Protein AF-A0A3C0UD77-F1 (afdb_monomer_lite)

Structure (mmCIF, N/CA/C/O backbone):
data_AF-A0A3C0UD77-F1
#
_entry.id   AF-A0A3C0UD77-F1
#
loop_
_atom_site.group_PDB
_atom_site.id
_atom_site.type_symbol
_atom_site.label_atom_id
_atom_site.label_alt_id
_atom_site.label_comp_id
_atom_site.label_asym_id
_atom_site.label_entity_id
_atom_site.label_seq_id
_atom_site.pdbx_PDB_ins_code
_atom_site.Cartn_x
_atom_site.Cartn_y
_atom_site.Cartn_z
_atom_site.occupancy
_atom_site.B_iso_or_equiv
_atom_site.auth_seq_id
_atom_site.auth_comp_id
_atom_site.auth_asym_id
_atom_site.auth_atom_id
_atom_site.pdbx_PDB_model_num
ATOM 1 N N . ALA A 1 1 ? -2.573 -10.380 1.767 1.00 92.81 1 ALA A N 1
ATOM 2 C CA . ALA A 1 1 ? -3.485 -9.234 1.607 1.00 92.81 1 ALA A CA 1
ATOM 3 C C . ALA A 1 1 ? -4.896 -9.719 1.306 1.00 92.81 1 ALA A C 1
ATOM 5 O O . ALA A 1 1 ? -5.758 -9.512 2.141 1.00 92.81 1 ALA A O 1
ATOM 6 N N . LEU A 1 2 ? -5.114 -10.434 0.194 1.00 95.62 2 LEU A N 1
ATOM 7 C CA . LEU A 1 2 ? -6.455 -10.876 -0.219 1.00 95.62 2 LEU A CA 1
ATOM 8 C C . LEU A 1 2 ? -7.194 -11.711 0.836 1.00 95.62 2 LEU A C 1
ATOM 10 O O . LEU A 1 2 ? -8.306 -11.361 1.177 1.00 95.62 2 LEU A O 1
ATOM 14 N N . GLU A 1 3 ? -6.542 -12.683 1.478 1.00 95.94 3 GLU A N 1
ATOM 15 C CA . GLU A 1 3 ? -7.156 -13.436 2.592 1.00 95.94 3 GLU A CA 1
ATOM 16 C C . GLU A 1 3 ? -7.650 -12.530 3.741 1.00 95.94 3 GLU A C 1
ATOM 18 O O . GLU A 1 3 ? -8.694 -12.763 4.338 1.00 95.94 3 GLU A O 1
ATOM 23 N N . VAL A 1 4 ? -6.908 -11.460 4.038 1.00 96.75 4 VAL A N 1
ATOM 24 C CA . VAL A 1 4 ? -7.253 -10.491 5.093 1.00 96.75 4 VAL A CA 1
ATOM 25 C C . VAL A 1 4 ? -8.407 -9.587 4.645 1.00 96.75 4 VAL A C 1
ATOM 27 O O . VAL A 1 4 ? -9.245 -9.216 5.466 1.00 96.75 4 VAL A O 1
ATOM 30 N N . LYS A 1 5 ? -8.476 -9.277 3.344 1.00 96.88 5 LYS A N 1
ATOM 31 C CA . LYS A 1 5 ? -9.601 -8.575 2.715 1.00 96.88 5 LYS A CA 1
ATOM 32 C C . LYS A 1 5 ? -10.868 -9.432 2.740 1.00 96.88 5 LYS A C 1
ATOM 34 O O . LYS A 1 5 ? -11.918 -8.952 3.146 1.00 96.88 5 LYS A O 1
ATOM 39 N N . ASP A 1 6 ? -10.760 -10.709 2.386 1.00 97.00 6 ASP A N 1
ATOM 40 C CA . ASP A 1 6 ? -11.884 -11.654 2.367 1.00 97.00 6 ASP A CA 1
ATOM 41 C C . ASP A 1 6 ? -12.441 -11.916 3.776 1.00 97.00 6 ASP A C 1
ATOM 43 O O . ASP A 1 6 ? -13.635 -12.152 3.943 1.00 97.00 6 ASP A O 1
ATOM 47 N N . ALA A 1 7 ? -11.593 -11.808 4.804 1.00 96.19 7 ALA A N 1
ATOM 48 C CA . ALA A 1 7 ? -11.998 -11.848 6.208 1.00 96.19 7 ALA A CA 1
ATOM 49 C C . ALA A 1 7 ? -12.644 -10.538 6.720 1.00 96.19 7 ALA A C 1
ATOM 51 O O . ALA A 1 7 ? -13.043 -10.481 7.882 1.00 96.19 7 ALA A O 1
ATOM 52 N N . GLY A 1 8 ? -12.729 -9.487 5.894 1.00 95.50 8 GLY A N 1
ATOM 53 C CA . GLY A 1 8 ? -13.346 -8.203 6.245 1.00 95.50 8 GLY A CA 1
ATOM 54 C C . GLY A 1 8 ? -12.499 -7.303 7.150 1.00 95.50 8 GLY A C 1
ATOM 55 O O . GLY A 1 8 ? -13.045 -6.436 7.824 1.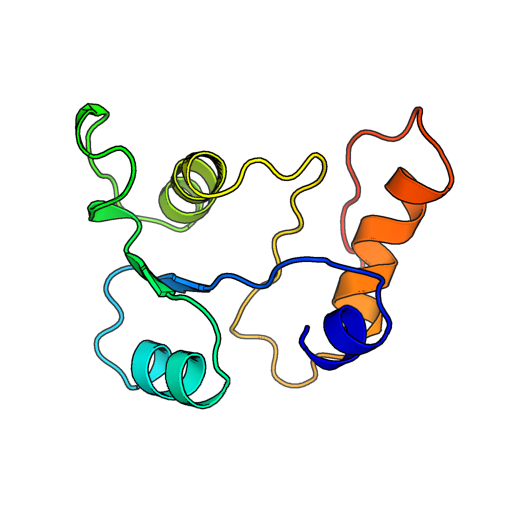00 95.50 8 GLY A O 1
ATOM 56 N N . VAL A 1 9 ? -11.179 -7.517 7.213 1.00 94.44 9 VAL A N 1
ATOM 57 C CA . VAL A 1 9 ? -10.269 -6.699 8.044 1.00 94.44 9 VAL A CA 1
ATOM 58 C C . VAL A 1 9 ? -9.729 -5.482 7.284 1.00 94.44 9 VAL A C 1
ATOM 60 O O . VAL A 1 9 ? -9.346 -4.496 7.909 1.00 94.44 9 VAL A O 1
ATOM 63 N N . ILE A 1 10 ? -9.663 -5.556 5.954 1.00 96.06 10 ILE A N 1
ATOM 64 C CA . ILE A 1 10 ? -9.284 -4.445 5.071 1.00 96.06 10 ILE A CA 1
ATOM 65 C C . ILE A 1 10 ? -10.271 -4.350 3.915 1.00 96.06 10 ILE A C 1
ATOM 67 O O . ILE A 1 10 ? -10.737 -5.377 3.422 1.00 96.06 10 ILE A O 1
ATOM 71 N N . ASP A 1 11 ? -10.523 -3.135 3.447 1.00 96.31 11 ASP A N 1
ATOM 72 C CA . ASP A 1 11 ? -11.448 -2.877 2.341 1.00 96.31 11 ASP A CA 1
ATOM 73 C C . ASP A 1 11 ? -10.750 -2.958 0.977 1.00 96.31 11 ASP A C 1
ATOM 75 O O . ASP A 1 11 ? -11.300 -3.488 0.009 1.00 96.31 11 ASP A O 1
ATOM 79 N N . GLU A 1 12 ? -9.497 -2.500 0.907 1.00 96.00 12 GLU A N 1
ATOM 80 C CA . GLU A 1 12 ? -8.765 -2.316 -0.346 1.00 96.00 12 GLU A CA 1
ATOM 81 C C . GLU A 1 12 ? -7.341 -2.879 -0.292 1.00 96.00 12 GLU A C 1
ATOM 83 O O . GLU A 1 12 ? -6.675 -2.917 0.744 1.00 96.00 12 GLU A O 1
ATOM 88 N N . VAL A 1 13 ? -6.859 -3.318 -1.457 1.00 97.19 13 VAL A N 1
ATOM 89 C CA . VAL A 1 13 ? -5.462 -3.695 -1.692 1.00 97.19 13 VAL A CA 1
ATOM 90 C C . VAL A 1 13 ? -5.051 -3.066 -3.009 1.00 97.19 13 VAL A C 1
ATOM 92 O O . VAL A 1 13 ? -5.632 -3.394 -4.038 1.00 97.19 13 VAL A O 1
ATOM 95 N N . LEU A 1 14 ? -4.050 -2.191 -2.978 1.00 97.69 14 LEU A N 1
ATOM 96 C CA . LEU A 1 14 ? -3.549 -1.468 -4.146 1.00 97.69 14 LEU A CA 1
ATOM 97 C C . LEU A 1 14 ? -2.068 -1.793 -4.355 1.00 97.69 14 LEU A C 1
ATOM 99 O O . LEU A 1 14 ? -1.316 -1.916 -3.386 1.00 97.69 14 LEU A O 1
ATOM 103 N N . LEU A 1 15 ? -1.635 -1.887 -5.613 1.00 98.19 15 LEU A N 1
ATOM 104 C CA . LEU A 1 15 ? -0.218 -1.930 -5.963 1.00 98.19 15 LEU A CA 1
ATOM 105 C C . LEU A 1 15 ? 0.228 -0.572 -6.508 1.00 98.19 15 LEU A C 1
ATOM 107 O O . LEU A 1 15 ? -0.356 -0.051 -7.459 1.00 98.19 15 LEU A O 1
ATOM 111 N N . ILE A 1 16 ? 1.309 -0.040 -5.942 1.00 98.06 16 ILE A N 1
ATOM 112 C CA . ILE A 1 16 ? 1.959 1.181 -6.417 1.00 98.06 16 ILE A CA 1
ATOM 113 C C . ILE A 1 16 ? 3.200 0.790 -7.210 1.00 98.06 16 ILE A C 1
ATOM 115 O O . ILE A 1 16 ? 4.185 0.320 -6.646 1.00 98.06 16 ILE A O 1
ATOM 119 N N . ASP A 1 17 ? 3.131 0.969 -8.521 1.00 97.81 17 ASP A N 1
ATOM 120 C CA . ASP A 1 17 ? 4.189 0.624 -9.458 1.00 97.81 17 ASP A CA 1
ATOM 121 C C . ASP A 1 17 ? 5.142 1.805 -9.693 1.00 97.81 17 ASP A C 1
ATOM 123 O O . ASP A 1 17 ? 4.717 2.950 -9.882 1.00 97.81 17 ASP A O 1
ATOM 127 N N . SER A 1 18 ? 6.441 1.509 -9.712 1.00 96.25 18 SER A N 1
ATOM 128 C CA . SER A 1 18 ? 7.527 2.461 -9.984 1.00 96.25 18 SER A CA 1
ATOM 129 C C . SER A 1 18 ? 8.109 2.289 -11.391 1.00 96.25 18 SER A C 1
ATOM 131 O O . SER A 1 18 ? 9.326 2.298 -11.553 1.00 96.25 18 SER A O 1
ATOM 133 N N . ASP A 1 19 ? 7.243 2.124 -12.399 1.00 95.62 19 ASP A N 1
ATOM 134 C CA . ASP A 1 19 ? 7.604 1.788 -13.787 1.00 95.62 19 ASP A CA 1
ATOM 135 C C . ASP A 1 19 ? 8.330 0.435 -13.907 1.00 95.62 19 ASP A C 1
ATOM 137 O O . ASP A 1 19 ? 9.361 0.313 -14.576 1.00 95.62 19 ASP A O 1
ATOM 141 N N . SER A 1 20 ? 7.795 -0.612 -13.268 1.00 96.81 20 SER A N 1
ATOM 142 C CA . SER A 1 20 ? 8.400 -1.949 -13.350 1.00 96.81 20 SER A CA 1
ATOM 143 C C . SER A 1 20 ? 8.403 -2.454 -14.793 1.00 96.81 20 SER A C 1
ATOM 145 O O . SER A 1 20 ? 7.379 -2.421 -15.477 1.00 96.81 20 SER A O 1
ATOM 147 N N . VAL A 1 21 ? 9.543 -2.962 -15.264 1.00 97.12 21 VAL A N 1
ATOM 148 C CA . VAL A 1 21 ? 9.715 -3.503 -16.631 1.00 97.12 21 VAL A CA 1
ATOM 149 C C . VAL A 1 21 ? 9.511 -5.018 -16.719 1.00 97.12 21 VAL A C 1
ATOM 151 O O . VAL A 1 21 ? 9.626 -5.599 -17.795 1.00 97.12 21 VAL A O 1
ATOM 154 N N . ASP A 1 22 ? 9.234 -5.659 -15.588 1.00 97.75 22 ASP A N 1
ATOM 155 C CA . ASP A 1 22 ? 8.966 -7.086 -15.476 1.00 97.75 22 ASP A CA 1
ATOM 156 C C . ASP A 1 22 ? 7.452 -7.375 -15.413 1.00 97.75 22 ASP A C 1
ATOM 158 O O . ASP A 1 22 ? 6.608 -6.538 -15.741 1.00 97.75 22 ASP A O 1
ATOM 162 N N . LYS A 1 23 ? 7.098 -8.590 -14.980 1.00 97.81 23 LYS A N 1
ATOM 163 C CA . LYS A 1 23 ? 5.708 -9.054 -14.888 1.00 97.81 23 LYS A CA 1
ATOM 164 C C . LYS A 1 23 ? 4.965 -8.573 -13.640 1.00 97.81 23 LYS A C 1
ATOM 166 O O . LYS A 1 23 ? 3.836 -9.007 -13.430 1.00 97.81 23 LYS A O 1
ATOM 171 N N . THR A 1 24 ? 5.540 -7.691 -12.819 1.00 97.94 24 THR A N 1
ATOM 172 C CA . THR A 1 24 ? 4.930 -7.214 -11.562 1.00 97.94 24 THR A CA 1
ATOM 173 C C . THR A 1 24 ? 3.476 -6.772 -11.752 1.00 97.94 24 THR A C 1
ATOM 175 O O . THR A 1 24 ? 2.584 -7.201 -11.018 1.00 97.94 24 THR A O 1
ATOM 178 N N . ARG A 1 25 ? 3.213 -5.981 -12.799 1.00 97.94 25 ARG A N 1
ATOM 179 C CA . ARG A 1 25 ? 1.875 -5.452 -13.108 1.00 97.94 25 ARG A CA 1
ATOM 180 C C . ARG A 1 25 ? 0.910 -6.542 -13.581 1.00 97.94 25 ARG A C 1
ATOM 182 O O . ARG A 1 25 ? -0.221 -6.605 -13.112 1.00 97.94 25 ARG A O 1
ATOM 189 N N . GLU A 1 26 ? 1.366 -7.428 -14.468 1.00 98.31 26 GLU A N 1
ATOM 190 C CA . GLU A 1 26 ? 0.571 -8.561 -14.967 1.00 98.31 26 GLU A CA 1
ATOM 191 C C . GLU A 1 26 ? 0.154 -9.497 -13.827 1.00 98.31 26 GLU A C 1
ATOM 193 O O . GLU A 1 26 ? -1.008 -9.895 -13.736 1.00 98.31 26 GLU A O 1
ATOM 198 N N . ILE A 1 27 ? 1.092 -9.805 -12.927 1.00 97.88 27 ILE A N 1
ATOM 199 C CA . ILE A 1 27 ? 0.847 -10.654 -11.761 1.00 97.88 27 ILE A CA 1
ATOM 200 C C . ILE A 1 27 ? -0.215 -10.006 -10.870 1.00 97.88 27 ILE A C 1
ATOM 202 O O . ILE A 1 27 ? -1.203 -10.660 -10.548 1.00 97.88 27 ILE A O 1
ATOM 206 N N . ALA A 1 28 ? -0.078 -8.725 -10.521 1.00 98.00 28 ALA A N 1
ATOM 207 C CA . ALA A 1 28 ? -1.061 -8.032 -9.686 1.00 98.00 28 ALA A CA 1
ATOM 208 C C . ALA A 1 28 ? -2.464 -8.008 -10.314 1.00 98.00 28 ALA A C 1
ATOM 210 O O . ALA A 1 28 ? -3.445 -8.344 -9.646 1.00 98.00 28 ALA A O 1
ATOM 211 N N . HIS A 1 29 ? -2.560 -7.713 -11.613 1.00 98.00 29 HIS A N 1
ATOM 212 C CA . HIS A 1 29 ? -3.832 -7.755 -12.333 1.00 98.00 29 HIS A CA 1
ATOM 213 C C . HIS A 1 29 ? -4.460 -9.152 -12.353 1.00 98.00 29 HIS A C 1
ATOM 215 O O . HIS A 1 29 ? -5.678 -9.261 -12.225 1.00 98.00 29 HIS A O 1
ATOM 221 N N . SER A 1 30 ? -3.659 -10.221 -12.443 1.00 98.12 30 SER A N 1
ATOM 222 C CA . SER A 1 30 ? -4.173 -11.600 -12.387 1.00 98.12 30 SER A CA 1
ATOM 223 C C . SER A 1 30 ? -4.844 -11.945 -11.050 1.00 98.12 30 SER A C 1
ATOM 225 O O . SER A 1 30 ? -5.710 -12.814 -11.002 1.00 98.12 30 SER A O 1
ATOM 227 N N . TYR A 1 31 ? -4.497 -11.218 -9.984 1.00 97.31 31 TYR A N 1
ATOM 228 C CA . TYR A 1 31 ? -5.113 -11.311 -8.660 1.00 97.31 31 TYR A CA 1
ATOM 229 C C . TYR A 1 31 ? -6.239 -10.290 -8.434 1.00 97.31 31 TYR A C 1
ATOM 231 O O . TYR A 1 31 ? -6.750 -10.181 -7.321 1.00 97.31 31 TYR A O 1
ATOM 239 N N . GLY A 1 32 ? -6.620 -9.518 -9.458 1.00 97.38 32 GLY A N 1
ATOM 240 C CA . GLY A 1 32 ? -7.636 -8.471 -9.339 1.00 97.38 32 GLY A CA 1
ATOM 241 C C . GLY A 1 32 ? -7.193 -7.263 -8.508 1.00 97.38 32 GLY A C 1
ATOM 242 O O . GLY A 1 32 ? -8.042 -6.518 -8.029 1.00 97.38 32 GLY A O 1
ATOM 243 N N . ILE A 1 33 ? -5.884 -7.066 -8.318 1.00 98.12 33 ILE A N 1
ATOM 244 C CA . ILE A 1 33 ? -5.335 -5.929 -7.570 1.00 98.12 33 ILE A CA 1
ATOM 245 C C . ILE A 1 33 ? -5.224 -4.723 -8.520 1.00 98.12 33 ILE A C 1
ATOM 247 O O . ILE A 1 33 ? -4.551 -4.831 -9.552 1.00 98.12 33 ILE A O 1
ATOM 251 N N . PRO A 1 34 ? -5.849 -3.571 -8.206 1.00 97.75 34 PRO A N 1
ATOM 252 C CA . PRO A 1 34 ? -5.636 -2.334 -8.946 1.00 97.75 34 PRO A CA 1
ATOM 253 C C . PRO A 1 34 ? -4.174 -1.885 -8.867 1.00 97.75 34 PRO A C 1
ATOM 255 O O . PRO A 1 34 ? -3.555 -1.907 -7.800 1.00 97.75 34 PRO A O 1
ATOM 258 N N . VAL A 1 35 ? -3.631 -1.460 -10.006 1.00 98.38 35 VAL A N 1
ATOM 259 C CA . VAL A 1 35 ? -2.236 -1.033 -10.138 1.00 98.38 35 VAL A CA 1
ATOM 260 C C . VAL A 1 35 ? -2.201 0.431 -10.546 1.00 98.38 35 VAL A C 1
ATOM 262 O O . VAL A 1 35 ? -2.822 0.812 -11.536 1.00 98.38 35 VAL A O 1
ATOM 265 N N . TYR A 1 36 ? -1.434 1.233 -9.813 1.00 98.25 36 TYR A N 1
ATOM 266 C CA . TYR A 1 36 ? -1.231 2.649 -10.095 1.00 98.25 36 TYR A CA 1
ATOM 267 C C . TYR A 1 36 ? 0.247 2.943 -10.249 1.00 98.25 36 TYR A C 1
ATOM 269 O O . TYR A 1 36 ? 1.052 2.597 -9.388 1.00 98.25 36 TYR A O 1
ATOM 277 N N . LYS A 1 37 ? 0.608 3.633 -11.324 1.00 97.69 37 LYS A N 1
ATOM 278 C CA . LYS A 1 37 ? 1.980 4.078 -11.545 1.00 97.69 37 LYS A CA 1
ATOM 279 C C . LYS A 1 37 ? 2.192 5.394 -10.810 1.00 97.69 37 LYS A C 1
ATOM 281 O O . LYS A 1 37 ? 1.557 6.391 -11.148 1.00 97.69 37 LYS A O 1
ATOM 286 N N . HIS A 1 38 ? 3.088 5.433 -9.822 1.00 97.19 38 HIS A N 1
ATOM 287 C CA . HIS A 1 38 ? 3.282 6.657 -9.032 1.00 97.19 38 HIS A CA 1
ATOM 288 C C . HIS A 1 38 ? 3.670 7.908 -9.851 1.00 97.19 38 HIS A C 1
ATOM 290 O O . HIS A 1 38 ? 3.307 8.999 -9.414 1.00 97.19 38 HIS A O 1
ATOM 296 N N . PRO A 1 39 ? 4.340 7.817 -11.024 1.00 96.88 39 PRO A N 1
ATOM 297 C CA . PRO A 1 39 ? 4.569 8.976 -11.893 1.00 96.88 39 PRO A CA 1
ATOM 298 C C . PRO A 1 39 ? 3.297 9.658 -12.402 1.00 96.88 39 PRO A C 1
ATOM 300 O O . PRO A 1 39 ? 3.295 10.852 -12.684 1.00 96.88 39 PRO A O 1
ATOM 303 N N . GLU A 1 40 ? 2.208 8.904 -12.528 1.00 97.38 40 GLU A N 1
ATOM 304 C CA . GLU A 1 40 ? 0.943 9.388 -13.087 1.00 97.38 40 GLU A CA 1
ATOM 305 C C . GLU A 1 40 ? 0.035 9.979 -11.998 1.00 97.38 40 GLU A C 1
ATOM 307 O O . GLU A 1 40 ? -0.858 10.779 -12.279 1.00 97.38 40 GLU A O 1
ATOM 312 N N . VAL A 1 41 ? 0.298 9.642 -10.734 1.00 97.75 41 VAL A N 1
ATOM 313 C CA . VAL A 1 41 ? -0.490 10.087 -9.586 1.00 97.75 41 VAL A CA 1
ATOM 314 C C . VAL A 1 41 ? -0.059 11.489 -9.155 1.00 97.75 41 VAL A C 1
ATOM 316 O O . VAL A 1 41 ? 1.128 11.782 -8.991 1.00 97.75 41 VAL A O 1
ATOM 319 N N . ALA A 1 42 ? -1.037 12.383 -8.969 1.00 96.69 42 ALA A N 1
ATOM 320 C CA . ALA A 1 42 ? -0.819 13.782 -8.588 1.00 96.69 42 ALA A CA 1
ATOM 321 C C . ALA A 1 42 ? 0.310 14.460 -9.399 1.00 96.69 42 ALA A C 1
ATOM 323 O O . ALA A 1 42 ? 1.149 15.167 -8.842 1.00 96.69 42 ALA A O 1
ATOM 324 N N . SER A 1 43 ? 0.375 14.199 -10.709 1.00 95.94 43 SER A N 1
ATOM 325 C CA . SER A 1 43 ? 1.484 14.607 -11.592 1.00 95.94 43 SER A CA 1
ATOM 326 C C . SER A 1 43 ? 1.740 16.121 -11.615 1.00 95.94 43 SER A C 1
ATOM 328 O O . SER A 1 43 ? 2.8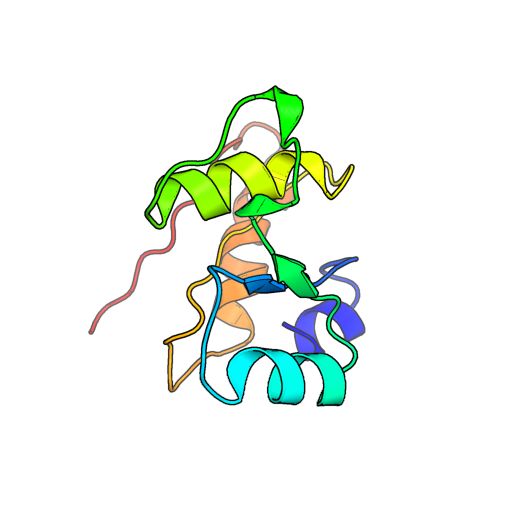67 16.557 -11.833 1.00 95.94 43 SER A O 1
ATOM 330 N N . HIS A 1 44 ? 0.729 16.930 -11.287 1.00 96.94 44 HIS A N 1
ATOM 331 C CA . HIS A 1 44 ? 0.841 18.380 -11.101 1.00 96.94 44 HIS A CA 1
ATOM 332 C C . HIS A 1 44 ? 1.823 18.804 -9.986 1.00 96.94 44 HIS A C 1
ATOM 334 O O . HIS A 1 44 ? 2.280 19.943 -9.990 1.00 96.94 44 HIS A O 1
ATOM 340 N N . LEU A 1 45 ? 2.173 17.908 -9.055 1.00 97.00 45 LEU A N 1
ATOM 341 C CA . LEU A 1 45 ? 3.175 18.137 -8.002 1.00 97.00 45 LEU A CA 1
ATOM 342 C C . LEU A 1 45 ? 4.607 17.761 -8.429 1.00 97.00 45 LEU A C 1
ATOM 344 O O . LEU A 1 45 ? 5.521 17.804 -7.610 1.00 97.00 45 LEU A O 1
ATOM 348 N N . GLY A 1 46 ? 4.808 17.360 -9.686 1.00 96.88 46 GLY A N 1
ATOM 349 C CA . GLY A 1 46 ? 6.062 16.784 -10.165 1.00 96.88 46 GLY A CA 1
ATOM 350 C C . GLY A 1 46 ? 6.156 15.276 -9.922 1.00 96.88 46 GLY A C 1
ATOM 351 O O . GLY A 1 46 ? 5.259 14.653 -9.343 1.00 96.88 46 GLY A O 1
ATOM 352 N N . THR A 1 47 ? 7.246 14.685 -10.411 1.00 95.81 47 THR A N 1
ATOM 353 C CA . THR A 1 47 ? 7.528 13.251 -10.299 1.00 95.81 47 THR A CA 1
ATOM 354 C C . THR A 1 47 ? 8.998 13.030 -9.994 1.00 95.81 47 THR A C 1
ATOM 356 O O . THR A 1 47 ? 9.871 13.462 -10.750 1.00 95.81 47 THR A O 1
ATOM 359 N N . TYR A 1 48 ? 9.260 12.302 -8.913 1.00 96.38 48 TYR A N 1
ATOM 360 C CA . TYR A 1 48 ? 10.608 11.982 -8.457 1.00 96.38 48 TYR A CA 1
ATOM 361 C C . TYR A 1 48 ? 10.862 10.470 -8.446 1.00 96.38 48 TYR A C 1
ATOM 363 O O . TYR A 1 48 ? 9.963 9.654 -8.633 1.00 96.38 48 TYR A O 1
ATOM 371 N N . ARG A 1 49 ? 12.126 10.074 -8.272 1.00 94.88 49 ARG A N 1
ATOM 372 C CA . ARG A 1 49 ? 12.509 8.659 -8.176 1.00 94.88 49 ARG A CA 1
ATOM 373 C C . ARG A 1 49 ? 12.608 8.221 -6.720 1.00 94.88 49 ARG A C 1
ATOM 375 O O . ARG A 1 49 ? 13.124 8.959 -5.885 1.00 94.88 49 ARG A O 1
ATOM 382 N N . GLY A 1 50 ? 12.224 6.973 -6.461 1.00 94.81 50 GLY A N 1
ATOM 383 C CA . GLY A 1 50 ? 12.486 6.276 -5.202 1.00 94.81 50 GLY A CA 1
ATOM 384 C C . GLY A 1 50 ? 11.230 5.903 -4.417 1.00 94.81 50 GLY A C 1
ATOM 385 O O . GLY A 1 50 ? 10.135 6.397 -4.664 1.00 94.81 50 GLY A O 1
ATOM 386 N N . LYS A 1 51 ? 11.414 5.029 -3.423 1.00 95.50 51 LYS A N 1
ATOM 387 C CA . LYS A 1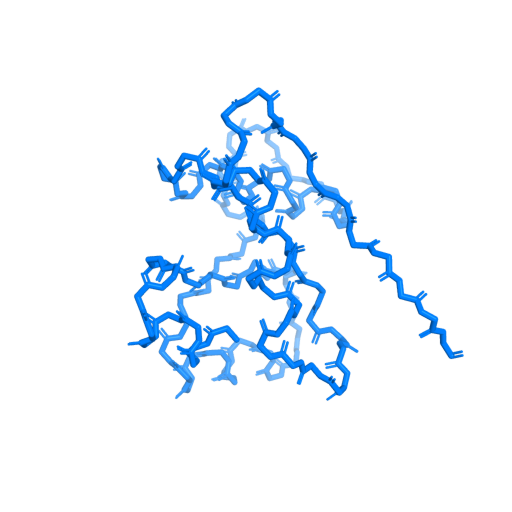 51 ? 10.331 4.455 -2.606 1.00 95.50 51 LYS A CA 1
ATOM 388 C C . LYS A 1 51 ? 9.509 5.509 -1.858 1.00 95.50 51 LYS A C 1
ATOM 390 O O . LYS A 1 51 ? 8.301 5.356 -1.717 1.00 95.50 51 LYS A O 1
ATOM 395 N N . GLY A 1 52 ? 10.157 6.586 -1.409 1.00 97.25 52 GLY A N 1
ATOM 396 C CA . GLY A 1 52 ? 9.479 7.699 -0.743 1.00 97.25 52 GLY A CA 1
ATOM 397 C C . GLY A 1 52 ? 8.449 8.386 -1.642 1.00 97.25 52 GLY A C 1
ATOM 398 O O . GLY A 1 52 ? 7.355 8.678 -1.173 1.00 97.25 52 GLY A O 1
ATOM 399 N N . GLU A 1 53 ? 8.757 8.560 -2.932 1.00 97.56 53 GLU A N 1
ATOM 400 C CA . GLU A 1 53 ? 7.809 9.115 -3.905 1.00 97.56 53 GLU A CA 1
ATOM 401 C C . GLU A 1 53 ? 6.607 8.185 -4.076 1.00 97.56 53 GLU A C 1
ATOM 403 O O . GLU A 1 53 ? 5.468 8.632 -3.989 1.00 97.56 53 GLU A O 1
ATOM 408 N N . ALA A 1 54 ? 6.848 6.883 -4.259 1.00 97.38 54 ALA A N 1
ATOM 409 C CA . ALA A 1 54 ? 5.776 5.900 -4.397 1.00 97.38 54 ALA A CA 1
ATOM 410 C C . ALA A 1 54 ? 4.830 5.917 -3.182 1.00 97.38 54 ALA A C 1
ATOM 412 O O . ALA A 1 54 ? 3.613 5.994 -3.344 1.00 97.38 54 ALA A O 1
ATOM 413 N N . MET A 1 55 ? 5.380 5.933 -1.962 1.00 97.25 55 MET A N 1
ATOM 414 C CA . MET A 1 55 ? 4.586 6.032 -0.732 1.00 97.25 55 MET A CA 1
ATOM 415 C C . MET A 1 55 ? 3.821 7.358 -0.641 1.00 97.25 55 MET A C 1
ATOM 417 O O . MET A 1 55 ? 2.627 7.351 -0.350 1.00 97.25 55 MET A O 1
ATOM 421 N N . PHE A 1 56 ? 4.469 8.488 -0.928 1.00 97.25 56 PHE A N 1
ATOM 422 C CA . PHE A 1 56 ? 3.832 9.805 -0.893 1.00 97.25 56 PHE A CA 1
ATOM 423 C C . PHE A 1 5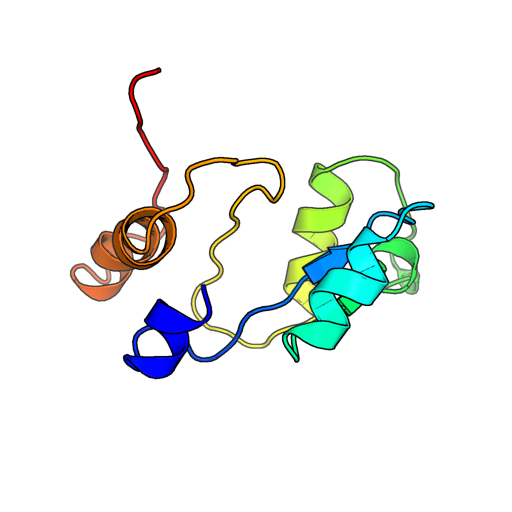6 ? 2.670 9.907 -1.887 1.00 97.25 56 PHE A C 1
ATOM 425 O O . PHE A 1 56 ? 1.561 10.275 -1.511 1.00 97.25 56 PHE A O 1
ATOM 432 N N . LYS A 1 57 ? 2.898 9.518 -3.145 1.00 97.56 57 LYS A N 1
ATOM 433 C CA . LYS A 1 57 ? 1.880 9.543 -4.199 1.00 97.56 57 LYS A CA 1
ATOM 434 C C . LYS A 1 57 ? 0.724 8.587 -3.909 1.00 97.56 57 LYS A C 1
ATOM 436 O O . LYS A 1 57 ? -0.416 8.923 -4.209 1.00 97.56 57 LYS A O 1
ATOM 441 N N . SER A 1 58 ? 0.991 7.442 -3.276 1.00 96.56 58 SER A N 1
ATOM 442 C CA . SER A 1 58 ? -0.058 6.477 -2.919 1.00 96.56 58 SER A CA 1
ATOM 443 C C . SER A 1 58 ? -1.155 7.059 -2.024 1.00 96.56 58 SER A C 1
ATOM 445 O O . SER A 1 58 ? -2.311 6.667 -2.151 1.00 96.56 58 SER A O 1
ATOM 447 N N . ALA A 1 59 ? -0.822 8.051 -1.190 1.00 96.19 59 ALA A N 1
ATOM 448 C CA . ALA A 1 59 ? -1.775 8.706 -0.297 1.00 96.19 59 ALA A CA 1
ATOM 449 C C . ALA A 1 59 ? -2.825 9.570 -1.026 1.00 96.19 59 ALA A C 1
ATOM 451 O O . ALA A 1 59 ? -3.780 10.007 -0.398 1.00 96.19 59 ALA A O 1
ATOM 452 N N . PHE A 1 60 ? -2.670 9.823 -2.332 1.00 96.88 60 PHE A N 1
ATOM 453 C CA . PHE A 1 60 ? -3.645 10.566 -3.142 1.00 96.88 60 PHE A CA 1
ATOM 454 C C . PHE A 1 60 ? -4.650 9.659 -3.874 1.00 96.88 60 PHE A C 1
ATOM 456 O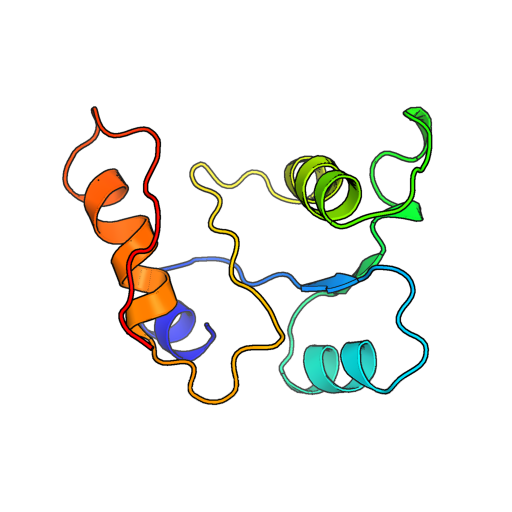 O . PHE A 1 60 ? -5.487 10.168 -4.615 1.00 96.88 60 PHE A O 1
ATOM 463 N N . ILE A 1 61 ? -4.529 8.334 -3.742 1.00 97.06 61 ILE A N 1
ATOM 464 C CA . ILE A 1 61 ? -5.310 7.364 -4.529 1.00 97.06 61 ILE A CA 1
ATOM 465 C C . ILE A 1 61 ? -6.577 6.920 -3.797 1.00 97.06 61 ILE A C 1
ATOM 467 O O . ILE A 1 61 ? -7.601 6.711 -4.439 1.00 97.06 61 ILE A O 1
ATOM 471 N N . SER A 1 62 ? -6.489 6.753 -2.478 1.00 94.31 62 SER A N 1
ATOM 472 C CA . SER A 1 62 ? -7.549 6.196 -1.634 1.00 94.31 62 SER A CA 1
ATOM 473 C C . SER A 1 62 ? -7.994 7.226 -0.598 1.00 94.31 62 SER A C 1
ATOM 475 O O . SER A 1 62 ? -7.198 8.056 -0.156 1.00 94.31 62 SER A O 1
ATOM 477 N N . ASP A 1 63 ? -9.263 7.156 -0.213 1.00 94.50 63 ASP A N 1
ATOM 478 C CA . ASP A 1 63 ? -9.885 7.925 0.866 1.00 94.50 63 ASP A CA 1
ATOM 479 C C . ASP A 1 63 ? -9.896 7.164 2.206 1.00 94.50 63 ASP A C 1
ATOM 481 O O . ASP A 1 63 ? -10.534 7.605 3.160 1.00 94.50 63 ASP A O 1
ATOM 485 N N . ALA A 1 64 ? -9.163 6.048 2.298 1.00 95.50 64 ALA A N 1
ATOM 486 C CA . ALA A 1 64 ? -9.065 5.234 3.503 1.00 95.50 64 ALA A CA 1
ATOM 487 C C . ALA A 1 64 ? -8.601 6.028 4.738 1.00 95.50 64 ALA A C 1
ATOM 489 O O . ALA A 1 64 ? -7.605 6.756 4.709 1.00 95.50 64 ALA A O 1
ATOM 490 N N . ASP A 1 65 ? -9.250 5.771 5.877 1.00 94.88 65 ASP A N 1
ATOM 491 C CA . ASP A 1 65 ? -8.887 6.363 7.171 1.00 94.88 65 ASP A CA 1
ATOM 492 C C . ASP A 1 65 ? -7.516 5.888 7.689 1.00 94.88 65 ASP A C 1
ATOM 494 O O . ASP A 1 65 ? -6.849 6.580 8.465 1.00 94.88 65 ASP A O 1
ATOM 498 N N . ILE A 1 66 ? -7.097 4.678 7.298 1.00 95.44 66 ILE A N 1
ATOM 499 C CA . ILE A 1 66 ? -5.841 4.049 7.719 1.00 95.44 66 ILE A CA 1
ATOM 500 C C . ILE A 1 66 ? -5.136 3.459 6.498 1.00 95.44 66 ILE A C 1
ATOM 502 O O . ILE A 1 66 ? -5.661 2.578 5.823 1.00 95.44 66 ILE A O 1
ATOM 506 N N . LEU A 1 67 ? -3.890 3.882 6.277 1.00 96.19 67 LEU A N 1
ATOM 507 C CA . LEU A 1 67 ? -3.006 3.316 5.260 1.00 96.19 67 LEU A CA 1
ATOM 508 C C . LEU A 1 67 ? -1.957 2.402 5.902 1.00 96.19 67 LEU A C 1
ATOM 510 O O . LEU A 1 67 ? -1.300 2.770 6.879 1.00 96.19 67 LEU A O 1
ATOM 514 N N . ALA A 1 68 ? -1.762 1.221 5.315 1.00 96.19 68 ALA A N 1
ATOM 515 C CA . ALA A 1 68 ? -0.705 0.287 5.688 1.00 96.19 68 ALA A CA 1
ATOM 516 C C . ALA A 1 68 ? 0.175 -0.035 4.475 1.00 96.19 68 ALA A C 1
ATOM 518 O O . ALA A 1 68 ? -0.283 -0.614 3.494 1.00 96.19 68 ALA A O 1
ATOM 519 N N . TRP A 1 69 ? 1.461 0.303 4.565 1.00 96.50 69 TRP A N 1
ATOM 520 C CA . TRP A 1 69 ? 2.450 -0.031 3.541 1.00 96.50 69 TRP A CA 1
ATOM 521 C C . TRP A 1 69 ? 3.154 -1.344 3.886 1.00 96.50 69 TRP A C 1
ATOM 523 O O . TRP A 1 69 ? 3.703 -1.492 4.982 1.00 96.50 69 TRP A O 1
ATOM 533 N N . VAL A 1 70 ? 3.162 -2.278 2.934 1.00 95.44 70 VAL A N 1
ATOM 534 C CA . VAL A 1 70 ? 3.834 -3.579 3.037 1.00 95.44 70 VAL A CA 1
ATOM 535 C C . VAL A 1 70 ? 4.704 -3.776 1.802 1.00 95.44 70 VAL A C 1
ATOM 537 O O . VAL A 1 70 ? 4.259 -3.514 0.686 1.00 95.44 70 VAL A O 1
ATOM 540 N N . ASP A 1 71 ? 5.939 -4.223 2.010 1.00 94.19 71 ASP A N 1
ATOM 541 C CA . ASP A 1 71 ? 6.896 -4.426 0.925 1.00 94.19 71 ASP A CA 1
ATOM 542 C C . ASP A 1 71 ? 6.520 -5.636 0.057 1.00 94.19 71 ASP A C 1
ATOM 544 O O . ASP A 1 71 ? 6.033 -6.656 0.552 1.00 94.19 71 ASP A O 1
ATOM 548 N N . THR A 1 72 ? 6.726 -5.503 -1.255 1.00 93.50 72 THR A N 1
ATOM 549 C CA . THR A 1 72 ? 6.343 -6.498 -2.270 1.00 93.50 72 THR A CA 1
ATOM 550 C C . THR A 1 72 ? 7.387 -7.595 -2.478 1.00 93.50 72 THR A C 1
ATOM 552 O O . THR A 1 72 ? 7.096 -8.589 -3.136 1.00 93.50 72 THR A O 1
ATOM 555 N N . ASP A 1 73 ? 8.582 -7.447 -1.907 1.00 92.56 73 ASP A N 1
ATOM 556 C CA . ASP A 1 73 ? 9.721 -8.363 -2.037 1.00 92.56 73 ASP A CA 1
ATOM 557 C C . ASP A 1 73 ? 9.823 -9.383 -0.882 1.00 92.56 73 ASP A C 1
ATOM 559 O O . ASP A 1 73 ? 10.832 -10.069 -0.723 1.00 92.56 73 ASP A O 1
ATOM 563 N N . ILE A 1 74 ? 8.766 -9.525 -0.074 1.00 91.94 74 ILE A N 1
ATOM 564 C CA . ILE A 1 74 ? 8.708 -10.482 1.038 1.00 91.94 74 ILE A CA 1
ATOM 565 C C . ILE A 1 74 ? 8.279 -11.867 0.529 1.00 91.94 74 ILE A C 1
ATOM 567 O O . ILE A 1 74 ? 7.103 -12.101 0.255 1.00 91.94 74 ILE A O 1
ATOM 571 N N . GLU A 1 75 ? 9.207 -12.826 0.503 1.00 89.06 75 GLU A N 1
ATOM 572 C CA . GLU A 1 75 ? 8.940 -14.196 0.026 1.00 89.06 75 GLU A CA 1
ATOM 573 C C . GLU A 1 75 ? 7.936 -14.969 0.899 1.00 89.06 75 GLU A C 1
ATOM 575 O O . GLU A 1 75 ? 7.011 -15.612 0.406 1.00 89.06 75 GLU A O 1
ATOM 580 N N . SER A 1 76 ? 8.102 -14.915 2.225 1.00 88.94 76 SER A N 1
ATOM 581 C CA . SER A 1 76 ? 7.290 -15.679 3.186 1.00 88.94 76 SER A CA 1
ATOM 582 C C . SER A 1 76 ? 6.221 -14.820 3.855 1.00 88.94 76 SER A C 1
ATOM 584 O O . SER A 1 76 ? 6.060 -14.839 5.078 1.00 88.94 76 SER A O 1
ATOM 586 N N . ILE A 1 77 ? 5.473 -14.057 3.058 1.00 91.44 77 ILE A N 1
ATOM 587 C CA . ILE A 1 77 ? 4.414 -13.201 3.587 1.00 91.44 77 ILE A CA 1
ATOM 588 C C . ILE A 1 77 ? 3.314 -14.040 4.264 1.00 91.44 77 ILE A C 1
ATOM 590 O O . ILE A 1 77 ? 2.973 -15.148 3.837 1.00 91.44 77 ILE A O 1
ATOM 594 N N . ARG A 1 78 ? 2.783 -13.533 5.381 1.00 92.94 78 ARG A N 1
ATOM 595 C CA . ARG A 1 78 ? 1.709 -14.165 6.168 1.00 92.94 78 ARG A CA 1
ATOM 596 C C . ARG A 1 78 ? 0.616 -13.136 6.463 1.00 92.94 78 ARG A C 1
ATOM 598 O O . ARG A 1 78 ? 0.952 -11.959 6.603 1.00 92.94 78 ARG A O 1
ATOM 605 N N . PRO A 1 79 ? -0.654 -13.538 6.657 1.00 94.50 79 PRO A N 1
ATOM 606 C CA . PRO A 1 79 ? -1.753 -12.621 6.999 1.00 94.50 79 PRO A CA 1
ATOM 607 C C . PRO A 1 79 ? -1.442 -11.657 8.159 1.00 94.50 79 PRO A C 1
ATOM 609 O O . PRO A 1 79 ? -1.803 -10.482 8.107 1.00 94.50 79 PRO A O 1
ATOM 612 N N . ARG A 1 80 ? -0.660 -12.119 9.148 1.00 92.88 80 ARG A N 1
ATOM 613 C CA . ARG A 1 80 ? -0.128 -11.335 10.280 1.00 92.88 80 ARG A CA 1
ATOM 614 C C . ARG A 1 80 ? 0.560 -10.030 9.890 1.00 92.88 80 ARG A C 1
ATOM 616 O O . ARG A 1 80 ? 0.511 -9.088 10.673 1.00 92.88 80 ARG A O 1
ATOM 623 N N . PHE A 1 81 ? 1.199 -9.963 8.724 1.00 93.31 81 PHE A N 1
ATOM 624 C CA . PHE A 1 81 ? 1.877 -8.746 8.269 1.00 93.31 81 PHE A CA 1
ATOM 625 C C . PHE A 1 81 ? 0.893 -7.600 8.011 1.00 93.31 81 PHE A C 1
ATOM 627 O O . PHE A 1 81 ? 1.283 -6.446 8.107 1.00 93.31 81 PHE A O 1
ATOM 634 N N . PHE A 1 82 ? -0.377 -7.908 7.737 1.00 94.81 82 PHE A N 1
ATOM 635 C CA . PHE A 1 82 ? -1.414 -6.913 7.480 1.00 94.81 82 PHE A CA 1
ATOM 636 C C . PHE A 1 82 ? -2.173 -6.587 8.770 1.00 94.81 82 PHE A C 1
ATOM 638 O O . PHE A 1 82 ? -2.059 -5.480 9.293 1.00 94.81 82 PHE A O 1
ATOM 645 N N . TYR A 1 83 ? -2.870 -7.568 9.359 1.00 93.56 83 TYR A N 1
ATOM 646 C CA . TYR A 1 83 ? -3.674 -7.310 10.560 1.00 93.56 83 TYR A CA 1
ATOM 647 C C . TYR A 1 83 ? -2.820 -6.948 11.784 1.00 93.56 83 TYR A C 1
ATOM 649 O O . TYR A 1 83 ? -3.296 -6.265 12.684 1.00 93.56 83 TYR A O 1
ATOM 657 N N . GLY A 1 84 ? -1.551 -7.370 11.835 1.00 94.19 84 GLY A N 1
ATOM 658 C CA . GLY A 1 84 ? -0.629 -6.997 12.908 1.00 94.19 84 GLY A CA 1
ATOM 659 C C . GLY A 1 84 ? -0.214 -5.525 12.861 1.00 94.19 84 GLY A C 1
ATOM 660 O O . GLY A 1 84 ? 0.006 -4.931 13.913 1.00 94.19 84 GLY A O 1
ATOM 661 N N . LEU A 1 85 ? -0.148 -4.921 11.667 1.00 95.00 85 LEU A N 1
ATOM 662 C CA . LEU A 1 85 ? 0.102 -3.484 11.516 1.00 95.00 85 LEU A CA 1
ATOM 663 C C . LEU A 1 85 ? -1.131 -2.667 11.910 1.00 95.00 85 LEU A C 1
ATOM 665 O O . LEU A 1 85 ? -0.995 -1.667 12.610 1.00 95.00 85 LEU A O 1
ATOM 669 N N . LEU A 1 86 ? -2.316 -3.123 11.498 1.00 95.50 86 LEU A N 1
ATOM 670 C CA . LEU A 1 86 ? -3.585 -2.420 11.702 1.00 95.50 86 LEU A CA 1
ATOM 671 C C . LEU A 1 86 ? -4.124 -2.556 13.130 1.00 95.50 86 LEU A C 1
ATOM 673 O O . LEU A 1 86 ? -4.670 -1.603 13.682 1.00 95.50 86 LEU A O 1
ATOM 677 N N . GLY A 1 87 ? -3.939 -3.724 13.749 1.00 94.88 87 GLY A N 1
ATOM 678 C CA . GLY A 1 87 ? -4.516 -4.085 15.045 1.00 94.88 87 GLY A CA 1
ATOM 679 C C . GLY A 1 87 ? -4.337 -3.032 16.146 1.00 94.88 87 GLY A C 1
ATOM 680 O O . GLY A 1 87 ? -5.334 -2.672 16.768 1.00 94.88 87 GLY A O 1
ATOM 681 N N . PRO A 1 88 ? -3.127 -2.482 16.380 1.00 95.88 88 PRO A N 1
ATOM 682 C CA . PRO A 1 88 ? -2.928 -1.430 17.376 1.00 95.88 88 PRO A CA 1
ATOM 683 C C . PRO A 1 88 ? -3.773 -0.175 17.128 1.00 95.88 88 PRO A C 1
ATOM 685 O O . PRO A 1 88 ? -4.318 0.377 18.077 1.00 95.88 88 PRO A O 1
ATOM 688 N N . MET A 1 89 ? -3.910 0.259 15.873 1.00 95.44 89 MET A N 1
ATOM 689 C CA . MET A 1 89 ? -4.679 1.459 15.519 1.00 95.44 89 MET A CA 1
ATOM 690 C C . MET A 1 89 ? -6.192 1.215 15.597 1.00 95.44 89 MET A C 1
ATOM 692 O O . MET A 1 89 ? -6.933 2.113 15.985 1.00 95.44 89 MET A O 1
ATOM 696 N N . LEU A 1 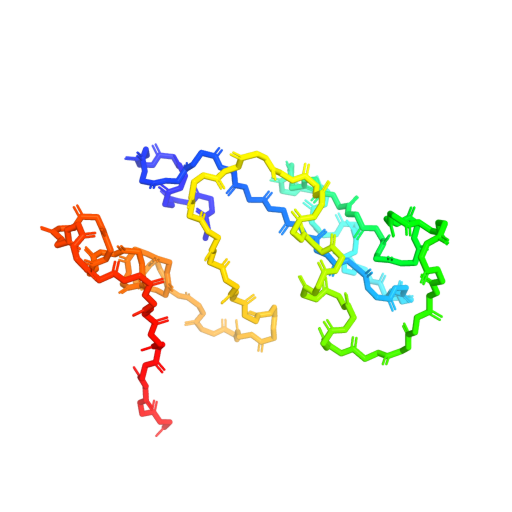90 ? -6.643 -0.008 15.289 1.00 93.81 90 LEU A N 1
ATOM 697 C CA . LEU A 1 90 ? -8.051 -0.409 15.395 1.00 93.81 90 LEU A CA 1
ATOM 698 C C . LEU A 1 90 ? -8.499 -0.619 16.851 1.00 93.81 90 LEU A C 1
ATOM 700 O O . LEU A 1 90 ? -9.613 -0.257 17.215 1.00 93.81 90 LEU A O 1
ATOM 704 N N . ALA A 1 91 ? -7.639 -1.197 17.695 1.00 96.06 91 ALA A N 1
ATOM 705 C CA . ALA A 1 91 ? -7.958 -1.477 19.095 1.00 96.06 91 ALA A CA 1
ATOM 706 C C . ALA A 1 91 ? -7.807 -0.248 20.007 1.00 96.06 91 ALA A C 1
ATOM 708 O O . ALA A 1 91 ? -8.482 -0.152 21.033 1.00 96.06 91 ALA A O 1
ATOM 709 N N . TYR A 1 92 ? -6.917 0.684 19.652 1.00 97.19 92 TYR A N 1
ATOM 710 C CA . TYR A 1 92 ? -6.566 1.835 20.479 1.00 97.19 92 TYR A CA 1
ATOM 711 C C . TYR A 1 92 ? -6.610 3.127 19.650 1.00 97.19 92 TYR A C 1
ATOM 713 O O . TYR A 1 92 ? -5.610 3.485 19.023 1.00 97.19 92 TYR A O 1
ATOM 721 N N . PRO A 1 93 ? -7.727 3.884 19.680 1.00 94.06 93 PRO A N 1
ATOM 722 C CA . PRO A 1 93 ? -7.921 5.067 18.835 1.00 94.06 93 PRO A CA 1
ATOM 723 C C . PRO A 1 93 ? -6.863 6.170 18.994 1.00 94.06 93 PRO A C 1
ATOM 725 O O . PRO A 1 93 ? -6.705 7.009 18.105 1.00 94.06 93 PRO A O 1
ATOM 728 N N . GLN A 1 94 ? -6.138 6.200 20.115 1.00 97.31 94 GLN A N 1
ATOM 729 C CA . GLN A 1 94 ? -5.033 7.128 20.361 1.00 97.31 94 GLN A CA 1
ATOM 730 C C . GLN A 1 94 ? -3.749 6.774 19.596 1.00 97.31 94 GLN A C 1
ATOM 732 O O . GLN A 1 94 ? -2.894 7.638 19.412 1.00 97.31 94 GLN A O 1
ATOM 737 N N . ILE A 1 95 ? -3.593 5.525 19.147 1.00 97.75 95 ILE A N 1
ATOM 738 C CA . ILE A 1 95 ? -2.442 5.097 18.352 1.00 97.75 95 ILE A CA 1
ATOM 739 C C . ILE A 1 95 ? -2.671 5.534 16.906 1.00 97.75 95 ILE A C 1
ATOM 741 O O . ILE A 1 95 ? -3.600 5.082 16.244 1.00 97.75 95 ILE A O 1
ATOM 745 N N . LYS A 1 96 ? -1.808 6.425 16.412 1.00 96.44 96 LYS A N 1
ATOM 746 C CA . LYS A 1 96 ? -1.882 6.971 15.042 1.00 96.44 96 LYS A CA 1
ATOM 747 C C . LYS A 1 96 ? -0.817 6.420 14.097 1.00 96.44 96 LYS A C 1
ATOM 749 O O . LYS A 1 96 ? -0.818 6.745 12.917 1.00 96.44 96 LYS A O 1
ATOM 754 N N . PHE A 1 97 ? 0.099 5.609 14.615 1.00 97.19 97 PHE A N 1
ATOM 755 C CA . PHE A 1 97 ? 1.193 5.037 13.847 1.00 97.19 97 PHE A CA 1
ATOM 756 C C . PHE A 1 97 ? 1.603 3.692 14.440 1.00 97.19 97 PHE A C 1
ATOM 758 O O . PHE A 1 97 ? 1.789 3.570 15.651 1.00 97.19 97 PHE A O 1
ATOM 765 N N . SER A 1 98 ? 1.769 2.698 13.573 1.00 96.88 98 SER A N 1
ATOM 766 C CA . SER A 1 98 ? 2.203 1.349 13.920 1.00 96.88 98 SER A CA 1
ATOM 767 C C . SER A 1 98 ? 3.367 0.951 13.019 1.00 96.88 98 SER A C 1
ATOM 769 O O . SER A 1 98 ? 3.345 1.196 11.811 1.00 96.88 98 SER A O 1
ATOM 771 N N . LYS A 1 99 ? 4.404 0.344 13.602 1.00 96.00 99 LYS A N 1
ATOM 772 C CA . LYS A 1 99 ? 5.598 -0.091 12.873 1.00 96.00 99 LYS A CA 1
ATOM 773 C C . LYS A 1 99 ? 5.822 -1.581 13.080 1.00 96.00 99 LYS A C 1
ATOM 775 O O . LYS A 1 99 ? 5.881 -2.055 14.210 1.00 96.00 99 LYS A O 1
ATOM 780 N N . GLY A 1 100 ? 5.991 -2.303 11.975 1.00 91.88 100 GLY A N 1
ATOM 781 C CA . GLY A 1 100 ? 6.345 -3.717 12.006 1.00 91.88 100 GLY A CA 1
ATOM 782 C C . GLY A 1 100 ? 7.717 -3.946 12.642 1.00 91.88 100 GLY A C 1
ATOM 783 O O . GLY A 1 100 ? 8.676 -3.233 12.344 1.00 91.88 100 GLY A O 1
ATOM 784 N N . TYR A 1 101 ? 7.796 -4.971 13.485 1.00 90.12 101 TYR A N 1
ATOM 785 C CA . TYR A 1 101 ? 9.029 -5.509 14.048 1.00 90.12 101 TYR A CA 1
ATOM 786 C C . TYR A 1 101 ? 9.066 -7.014 13.783 1.00 90.12 101 TYR A C 1
ATOM 788 O O . TYR A 1 101 ? 8.058 -7.702 13.951 1.00 90.12 101 TYR A O 1
ATOM 796 N N . PHE A 1 102 ? 10.215 -7.519 13.344 1.00 83.56 102 PHE A N 1
ATOM 797 C CA . PHE A 1 102 ? 10.416 -8.926 13.014 1.00 83.56 102 PHE A CA 1
ATOM 798 C C . PHE A 1 102 ? 11.879 -9.319 13.229 1.00 83.56 102 PHE A C 1
ATOM 800 O O . PHE A 1 102 ? 12.782 -8.494 13.080 1.00 83.56 102 PHE A O 1
ATOM 807 N N . SER A 1 103 ? 12.105 -10.586 13.573 1.00 82.25 103 SER A N 1
ATOM 808 C CA . SER A 1 103 ? 13.425 -11.214 13.536 1.00 82.25 103 SER A CA 1
ATOM 809 C C . SER A 1 103 ? 13.684 -11.792 12.146 1.00 82.25 103 SER A C 1
ATOM 811 O O . SER A 1 103 ? 12.746 -12.237 11.482 1.00 82.25 103 SER A O 1
ATOM 813 N N . ARG A 1 104 ? 14.946 -11.777 11.723 1.00 67.31 104 ARG A N 1
ATOM 814 C CA . ARG A 1 104 ? 15.418 -12.454 10.512 1.00 67.31 104 ARG A CA 1
ATOM 815 C C . ARG A 1 104 ? 15.994 -13.813 10.865 1.00 67.31 104 ARG A C 1
ATOM 817 O O . ARG A 1 104 ? 16.609 -13.894 11.952 1.00 67.31 104 ARG A O 1
#

Secondary structure (DSSP, 8-state):
-HHHHHTTS-S---EEES---STHHHHHHHTT--EEETTTTTGGG----SHHHHHHHHTTT---S------TT-TT--THHHHHHHHHHHH-TT----------

Sequence (104 aa):
ALEVKDAGVIDEVLLIDSDSVDKTREIAHSYGIPVYKHPEVASHLGTYRGKGEAMFKSAFISDADILAWVDTDIESIRPRFFYGLLGPMLAYPQIKFSKGYFSR

Foldseek 3Di:
DVVCCVVVNDVADAAEDQPDPDCPVVVCVVVVHHYDHLCVAPVVVPADDDPVSSVVSVVRVDPDPDDDDDDPPDPPDDPCSPCVQCVCCVVPVPDPGGDDDDDD

Radius of gyration: 14.51 Å; chains: 1; bounding box: 29×34×37 Å

pLDDT: mean 95.41, std 3.83, range [67.31, 98.38]